Protein AF-R4G2P1-F1 (afdb_monomer_lite)

pLDDT: mean 85.69, std 15.24, range [30.73, 98.25]

Organism: Rhodnius prolixus (NCBI:txid13249)

Structure (mmCIF, N/CA/C/O backbone):
data_AF-R4G2P1-F1
#
_entry.id   AF-R4G2P1-F1
#
loop_
_atom_site.group_PDB
_atom_site.id
_atom_site.type_symbol
_atom_site.label_atom_id
_atom_site.label_alt_id
_atom_site.label_comp_id
_atom_site.label_asym_id
_atom_site.label_entity_id
_atom_site.label_seq_id
_atom_site.pdbx_PDB_ins_code
_atom_site.Cartn_x
_atom_site.Cartn_y
_atom_site.Cartn_z
_atom_site.occupancy
_atom_site.B_iso_or_equiv
_atom_site.auth_seq_id
_atom_site.auth_comp_id
_atom_site.auth_asym_id
_atom_site.auth_atom_id
_atom_site.pdbx_PDB_model_num
ATOM 1 N N . ASN A 1 1 ? 24.913 14.490 8.012 1.00 30.73 1 ASN A N 1
ATOM 2 C CA . ASN A 1 1 ? 24.753 13.100 8.482 1.00 30.73 1 ASN A CA 1
ATOM 3 C C . ASN A 1 1 ? 23.659 12.409 7.689 1.00 30.73 1 ASN A C 1
ATOM 5 O O . ASN A 1 1 ? 22.534 12.885 7.705 1.00 30.73 1 ASN A O 1
ATOM 9 N N . SER A 1 2 ? 24.047 11.316 7.022 1.00 34.72 2 SER A N 1
ATOM 10 C CA . SER A 1 2 ? 23.245 10.308 6.299 1.00 34.72 2 SER A CA 1
ATOM 11 C C . SER A 1 2 ? 22.714 10.631 4.893 1.00 34.72 2 SER A C 1
ATOM 13 O O . SER A 1 2 ? 21.528 10.858 4.700 1.00 34.72 2 SER A O 1
ATOM 15 N N . ILE A 1 3 ? 23.604 10.495 3.898 1.00 43.88 3 ILE A N 1
ATOM 16 C CA . ILE A 1 3 ? 23.303 10.205 2.475 1.00 43.88 3 ILE A CA 1
ATOM 17 C C . ILE A 1 3 ? 23.434 8.682 2.225 1.00 43.88 3 ILE A C 1
ATOM 19 O O . ILE A 1 3 ? 24.122 8.219 1.332 1.00 43.88 3 ILE A O 1
ATOM 23 N N . PHE A 1 4 ? 22.789 7.856 3.049 1.00 41.88 4 PHE A N 1
ATOM 24 C CA . PHE A 1 4 ? 22.690 6.411 2.788 1.00 41.88 4 PHE A CA 1
ATOM 25 C C . PHE A 1 4 ? 21.279 5.914 3.107 1.00 41.88 4 PHE A C 1
ATOM 27 O O . PHE A 1 4 ? 21.061 5.072 3.969 1.00 41.88 4 PHE A O 1
ATOM 34 N N . LEU A 1 5 ? 20.297 6.472 2.403 1.00 52.62 5 LEU A N 1
ATOM 35 C CA . LEU A 1 5 ? 19.041 5.783 2.123 1.00 52.62 5 LEU A CA 1
ATOM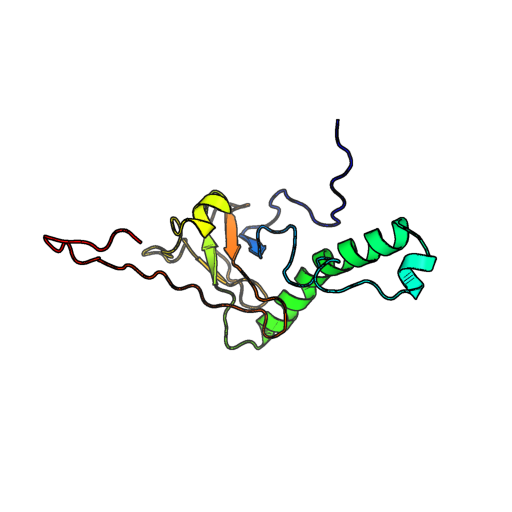 36 C C . LEU A 1 5 ? 19.160 5.283 0.686 1.00 52.62 5 LEU A C 1
ATOM 38 O O . LEU A 1 5 ? 18.863 6.000 -0.264 1.00 52.62 5 LEU A O 1
ATOM 42 N N . LEU A 1 6 ? 19.697 4.072 0.538 1.00 65.62 6 LEU A N 1
ATOM 43 C CA . LEU A 1 6 ? 19.750 3.372 -0.737 1.00 65.62 6 LEU A CA 1
ATOM 44 C C . LEU A 1 6 ? 18.297 3.042 -1.116 1.00 65.62 6 LEU A C 1
ATOM 46 O O . LEU A 1 6 ? 17.715 2.087 -0.617 1.00 65.62 6 LEU A O 1
ATOM 50 N N . GLY A 1 7 ? 17.668 3.879 -1.930 1.00 70.25 7 GLY A N 1
ATOM 51 C CA . GLY A 1 7 ? 16.304 3.687 -2.411 1.00 70.25 7 GLY A CA 1
ATOM 52 C C . GLY A 1 7 ? 16.087 4.557 -3.637 1.00 70.25 7 GLY A C 1
ATOM 53 O O . GLY A 1 7 ? 16.352 5.750 -3.592 1.00 70.25 7 GLY A O 1
ATOM 54 N N . TYR A 1 8 ? 15.646 3.968 -4.750 1.00 81.88 8 TYR A N 1
ATOM 55 C CA . TYR A 1 8 ? 15.445 4.703 -6.012 1.00 81.88 8 TYR A CA 1
ATOM 56 C C . TYR A 1 8 ? 14.075 5.403 -6.080 1.00 81.88 8 TYR A C 1
ATOM 58 O O . TYR A 1 8 ? 13.743 6.036 -7.078 1.00 81.88 8 TYR A O 1
ATOM 66 N N . GLY A 1 9 ? 13.245 5.244 -5.045 1.00 85.62 9 GLY A N 1
ATOM 67 C CA . GLY A 1 9 ? 11.944 5.900 -4.928 1.00 85.62 9 GLY A CA 1
ATOM 68 C C . GLY A 1 9 ? 12.026 7.246 -4.205 1.00 85.62 9 GLY A C 1
ATOM 69 O O . GLY A 1 9 ? 12.985 7.526 -3.492 1.00 85.62 9 GLY A O 1
ATOM 70 N N . MET A 1 10 ? 10.976 8.050 -4.357 1.00 91.94 10 MET A N 1
ATOM 71 C CA . MET A 1 10 ? 10.785 9.308 -3.633 1.00 91.94 10 MET A CA 1
ATOM 72 C C . MET A 1 10 ? 9.839 9.088 -2.445 1.00 91.94 10 MET A C 1
ATOM 74 O O . MET A 1 10 ? 8.877 8.327 -2.552 1.00 91.94 10 MET A O 1
ATOM 78 N N . VAL A 1 11 ? 10.116 9.727 -1.305 1.00 91.94 11 VAL A N 1
ATOM 79 C CA . VAL A 1 11 ? 9.277 9.611 -0.094 1.00 91.94 11 VAL A CA 1
ATOM 80 C C . VAL A 1 11 ? 8.185 10.679 -0.093 1.00 91.94 11 VAL A C 1
ATOM 82 O O . VAL A 1 11 ? 7.064 10.452 0.381 1.00 91.94 11 VAL A O 1
ATOM 85 N N . GLU A 1 12 ? 8.524 11.850 -0.615 1.00 94.75 12 GLU A N 1
ATOM 86 C CA . GLU A 1 12 ? 7.657 13.001 -0.759 1.00 94.75 12 GLU A CA 1
ATOM 87 C C . GLU A 1 12 ? 6.495 12.662 -1.698 1.00 94.75 12 GLU A C 1
ATOM 89 O O . GLU A 1 12 ? 6.719 12.130 -2.787 1.00 94.75 12 GLU A O 1
ATOM 94 N N . PRO A 1 13 ? 5.249 12.954 -1.296 1.00 95.94 13 PRO A N 1
ATOM 95 C CA . PRO A 1 13 ? 4.113 12.752 -2.175 1.00 95.94 13 PRO A CA 1
ATOM 96 C C . PRO A 1 13 ? 4.189 13.692 -3.386 1.00 95.94 13 PRO A C 1
ATOM 98 O O . PRO A 1 13 ? 4.525 14.869 -3.242 1.00 95.94 13 PRO A O 1
ATOM 101 N N . CYS A 1 14 ? 3.836 13.187 -4.566 1.00 95.50 14 CYS A N 1
ATOM 102 C CA . CYS A 1 14 ? 3.838 13.944 -5.821 1.00 95.50 14 CYS A CA 1
ATOM 103 C C . CYS A 1 14 ? 2.546 13.802 -6.640 1.00 95.50 14 CYS A C 1
ATOM 105 O O . CYS A 1 14 ? 2.427 14.411 -7.705 1.00 95.50 14 CYS A O 1
ATOM 107 N N . GLY A 1 15 ? 1.575 13.025 -6.157 1.00 93.38 15 GLY A N 1
ATOM 108 C CA . GLY A 1 15 ? 0.285 12.818 -6.801 1.00 93.38 15 GLY A CA 1
ATOM 109 C C . GLY A 1 15 ? -0.878 13.530 -6.109 1.00 93.38 15 GLY A C 1
ATOM 110 O O . GLY A 1 15 ? -0.750 14.227 -5.103 1.00 93.38 15 GLY A O 1
ATOM 111 N N . HIS A 1 16 ? -2.076 13.324 -6.658 1.00 94.94 16 HIS A N 1
ATOM 112 C CA . HIS A 1 16 ? -3.311 13.581 -5.907 1.00 94.94 16 HIS A CA 1
ATOM 113 C C . HIS A 1 16 ? -3.551 12.481 -4.864 1.00 94.94 16 HIS A C 1
ATOM 115 O O . HIS A 1 16 ? -3.997 12.751 -3.750 1.00 94.94 16 HIS A O 1
ATOM 121 N N . LEU A 1 17 ? -3.240 11.242 -5.252 1.00 96.81 17 LEU A N 1
ATOM 122 C CA . LEU A 1 17 ? -3.282 10.045 -4.428 1.00 96.81 17 LEU A CA 1
ATOM 123 C C . LEU A 1 17 ? -1.884 9.427 -4.441 1.00 96.81 17 LEU A C 1
ATOM 125 O O . LEU A 1 17 ? -1.405 9.025 -5.501 1.00 96.81 17 LEU A O 1
ATOM 129 N N . ASP A 1 18 ? -1.257 9.331 -3.276 1.00 97.69 18 ASP A N 1
ATOM 130 C CA . ASP A 1 18 ? 0.068 8.740 -3.116 1.00 97.69 18 ASP A CA 1
ATOM 131 C C . ASP A 1 18 ? -0.056 7.461 -2.293 1.00 97.69 18 ASP A C 1
ATOM 133 O O . ASP A 1 18 ? -0.444 7.487 -1.121 1.00 97.69 18 ASP A O 1
ATOM 137 N N . PHE A 1 19 ? 0.241 6.323 -2.919 1.00 98.25 19 PHE A N 1
ATOM 138 C CA . PHE A 1 19 ? 0.135 5.010 -2.292 1.00 98.25 19 PHE A CA 1
ATOM 139 C C . PHE A 1 19 ? 1.498 4.530 -1.802 1.00 98.25 19 PHE A C 1
ATOM 141 O O . PHE A 1 19 ? 2.484 4.566 -2.532 1.00 98.25 19 PHE A O 1
ATOM 148 N N . TYR A 1 20 ? 1.523 3.991 -0.585 1.00 98.19 20 TYR A N 1
ATOM 149 C CA . TYR A 1 20 ? 2.717 3.462 0.069 1.00 98.19 20 TYR A CA 1
ATOM 150 C C . TYR A 1 20 ? 2.500 1.990 0.466 1.00 98.19 20 TYR A C 1
ATOM 152 O O . TYR A 1 20 ? 2.284 1.696 1.651 1.00 98.19 20 TYR A O 1
ATOM 160 N N . PRO A 1 21 ? 2.528 1.041 -0.496 1.00 97.94 21 PRO A N 1
ATOM 161 C CA . PRO A 1 21 ? 2.460 -0.389 -0.204 1.00 97.94 21 PRO A CA 1
ATOM 162 C C . PRO A 1 21 ? 3.580 -0.795 0.747 1.00 97.94 21 PRO A C 1
ATOM 164 O O . PRO A 1 21 ? 4.742 -0.483 0.488 1.00 97.94 21 PRO A O 1
ATOM 167 N N . ASN A 1 22 ? 3.252 -1.463 1.852 1.00 97.25 22 ASN A N 1
ATOM 168 C CA . ASN A 1 22 ? 4.226 -1.892 2.865 1.00 97.25 22 ASN A CA 1
ATOM 169 C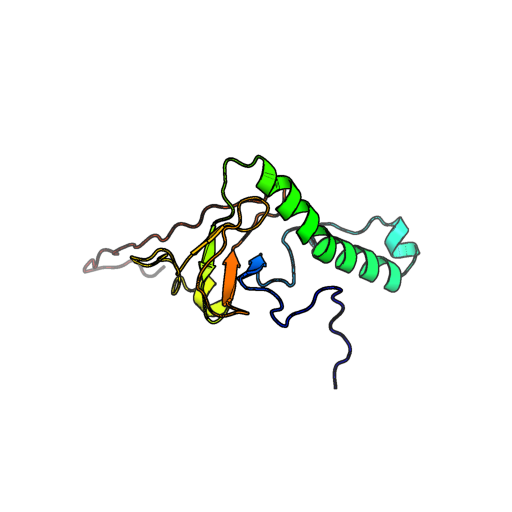 C . ASN A 1 22 ? 5.145 -0.732 3.308 1.00 97.25 22 ASN A C 1
ATOM 171 O O . ASN A 1 22 ? 6.368 -0.849 3.318 1.00 97.25 22 ASN A O 1
ATOM 175 N N . ASN A 1 23 ? 4.555 0.435 3.600 1.00 96.25 23 ASN A N 1
ATOM 176 C CA . ASN A 1 23 ? 5.256 1.673 3.978 1.00 96.25 23 ASN A CA 1
ATOM 177 C C . ASN A 1 23 ? 6.111 2.321 2.865 1.00 96.25 23 ASN A C 1
ATOM 179 O O . ASN A 1 23 ? 6.815 3.292 3.130 1.00 96.25 23 ASN A O 1
ATOM 183 N N . GLY A 1 24 ? 6.074 1.805 1.6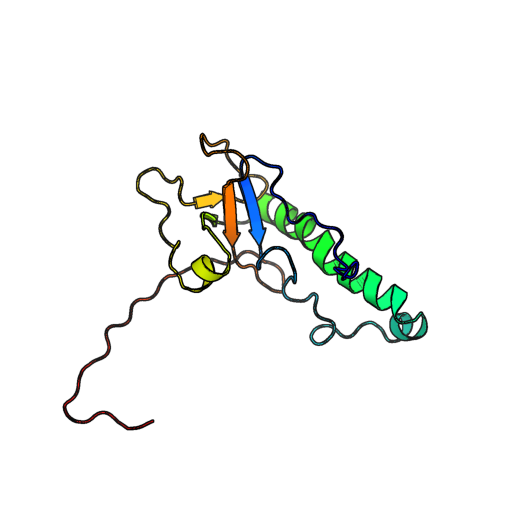31 1.00 94.38 24 GLY A N 1
ATOM 184 C CA . GLY A 1 24 ? 6.809 2.357 0.487 1.00 94.38 24 GLY A CA 1
ATOM 185 C C . GLY A 1 24 ? 8.332 2.198 0.565 1.00 94.38 24 GLY A C 1
ATOM 186 O O . GLY A 1 24 ? 9.046 2.902 -0.142 1.00 94.38 24 GLY A O 1
ATOM 187 N N . LYS A 1 25 ? 8.834 1.309 1.435 1.00 90.50 25 LYS A N 1
ATOM 188 C CA . LYS A 1 25 ? 10.273 1.083 1.648 1.00 90.50 25 LYS A CA 1
ATOM 189 C C . LYS A 1 25 ? 10.668 -0.343 1.278 1.00 90.50 25 LYS A C 1
ATOM 191 O O . LYS A 1 25 ? 11.018 -0.609 0.134 1.00 90.50 25 LYS A O 1
ATOM 196 N N . GLU A 1 26 ? 10.551 -1.259 2.230 1.00 90.19 26 GLU A N 1
ATOM 197 C CA . GLU A 1 26 ? 10.933 -2.660 2.077 1.00 90.19 26 GLU A CA 1
ATOM 198 C C . GLU A 1 26 ? 9.710 -3.488 1.695 1.00 90.19 26 GLU A C 1
ATOM 200 O O . GLU A 1 26 ? 8.712 -3.543 2.414 1.00 90.19 26 GLU A O 1
ATOM 205 N N . GLN A 1 27 ? 9.768 -4.098 0.517 1.00 93.25 27 GLN A N 1
ATOM 206 C CA . GLN A 1 27 ? 8.682 -4.893 -0.029 1.00 93.25 27 GLN A CA 1
ATOM 207 C C . GLN A 1 27 ? 8.871 -6.370 0.346 1.00 93.25 27 GLN A C 1
ATOM 209 O O . GLN A 1 27 ? 9.985 -6.888 0.221 1.00 93.25 27 GLN A O 1
ATOM 214 N N . PRO A 1 28 ? 7.802 -7.083 0.748 1.00 94.19 28 PRO A N 1
ATOM 215 C CA . PRO A 1 28 ? 7.881 -8.502 1.082 1.00 94.19 28 PRO A CA 1
ATOM 216 C C . PRO A 1 28 ? 8.535 -9.332 -0.035 1.00 94.19 28 PRO A C 1
ATOM 218 O O . PRO A 1 28 ? 8.174 -9.209 -1.209 1.00 94.19 28 PRO A O 1
ATOM 221 N N . GLY A 1 29 ? 9.507 -10.175 0.323 1.00 88.81 29 GLY A N 1
ATOM 222 C CA . GLY A 1 29 ? 10.288 -10.987 -0.622 1.00 88.81 29 GLY A CA 1
ATOM 223 C C . GLY A 1 29 ? 11.454 -10.285 -1.304 1.00 88.81 29 GLY A C 1
ATOM 224 O O . GLY A 1 29 ? 12.049 -10.876 -2.201 1.00 88.81 29 GLY A O 1
ATOM 225 N N . CYS A 1 30 ? 11.758 -9.040 -0.935 1.00 85.06 30 CYS A N 1
ATOM 226 C CA . CYS A 1 30 ? 12.971 -8.374 -1.394 1.00 85.06 30 CYS A CA 1
ATOM 227 C C . CYS A 1 30 ? 14.131 -8.470 -0.399 1.00 85.06 30 CYS A C 1
ATOM 229 O O . CYS A 1 30 ? 15.242 -8.181 -0.809 1.00 85.06 30 CYS A O 1
ATOM 231 N N . ASP A 1 31 ? 13.928 -8.899 0.851 1.00 76.75 31 ASP A N 1
ATOM 232 C CA . ASP A 1 31 ? 15.035 -9.087 1.798 1.00 76.75 31 ASP A CA 1
ATOM 233 C C . ASP A 1 31 ? 15.958 -10.251 1.376 1.00 76.75 31 ASP A C 1
ATOM 235 O O . ASP A 1 31 ? 15.505 -11.338 1.008 1.00 76.75 31 ASP A O 1
ATOM 239 N N . ILE A 1 32 ? 17.267 -10.015 1.471 1.00 64.75 32 ILE A N 1
ATOM 240 C CA . ILE A 1 32 ? 18.338 -10.983 1.208 1.00 64.75 32 ILE A CA 1
ATOM 241 C C . ILE A 1 32 ? 18.315 -12.172 2.174 1.00 64.75 32 ILE A C 1
ATOM 243 O O . ILE A 1 32 ? 18.811 -13.242 1.824 1.00 64.75 32 ILE A O 1
ATOM 247 N N . SER A 1 33 ? 17.738 -12.008 3.371 1.00 62.31 33 SER A N 1
ATOM 248 C CA . SER A 1 33 ? 17.555 -13.115 4.317 1.00 62.31 33 SER A CA 1
ATOM 249 C C . SER A 1 33 ? 16.523 -14.134 3.815 1.00 62.31 33 SER A C 1
ATOM 251 O O . SER A 1 33 ? 16.662 -15.335 4.042 1.00 62.31 33 SER A O 1
ATOM 253 N N . GLU A 1 34 ? 15.515 -13.660 3.080 1.00 57.62 34 GLU A N 1
ATOM 254 C CA . GLU A 1 34 ? 14.416 -14.476 2.573 1.00 57.62 34 GLU A CA 1
ATOM 255 C C . GLU A 1 34 ? 14.662 -15.018 1.161 1.00 57.62 34 GLU A C 1
ATOM 257 O O . GLU A 1 34 ? 14.083 -16.045 0.798 1.00 57.62 34 GLU A O 1
ATOM 262 N N . ASN A 1 35 ? 15.497 -14.335 0.374 1.00 57.34 35 ASN A N 1
ATOM 263 C CA . ASN A 1 35 ? 15.931 -14.731 -0.962 1.00 57.34 35 ASN A CA 1
ATOM 264 C C . ASN A 1 35 ? 17.455 -14.523 -1.068 1.00 57.34 35 ASN A C 1
ATOM 266 O O . ASN A 1 35 ? 17.896 -13.439 -1.466 1.00 57.34 35 ASN A O 1
ATOM 270 N N . PRO A 1 36 ? 18.272 -15.536 -0.718 1.00 58.53 36 PRO A N 1
ATOM 271 C CA . PRO A 1 36 ? 19.716 -15.410 -0.800 1.00 58.53 36 PRO A CA 1
ATOM 272 C C . PRO A 1 36 ? 20.118 -15.083 -2.235 1.00 58.53 36 PRO A C 1
ATOM 274 O O . PRO A 1 36 ? 19.687 -15.743 -3.185 1.00 58.53 36 PRO A O 1
ATOM 277 N N . LEU A 1 37 ? 20.937 -14.043 -2.387 1.00 62.41 37 LEU A N 1
ATOM 278 C CA . LEU A 1 37 ? 21.467 -13.667 -3.689 1.00 62.41 37 LEU A CA 1
ATOM 279 C C . LEU A 1 37 ? 22.224 -14.859 -4.293 1.00 62.41 37 LEU A C 1
ATOM 281 O O . LEU A 1 37 ? 22.919 -15.574 -3.561 1.00 62.41 37 LEU A O 1
ATOM 285 N N . PRO A 1 38 ? 22.127 -15.081 -5.615 1.00 59.00 38 PRO A N 1
ATOM 286 C CA . PRO A 1 38 ? 22.932 -16.091 -6.284 1.00 59.00 38 PRO A CA 1
ATOM 287 C C . PRO A 1 38 ? 24.407 -15.924 -5.906 1.00 59.00 38 PRO A C 1
ATOM 289 O O . PRO A 1 38 ? 24.921 -14.805 -5.882 1.00 59.00 38 PRO A O 1
ATOM 292 N N . LEU A 1 39 ? 25.110 -17.029 -5.640 1.00 55.62 39 LEU A N 1
ATOM 293 C CA . LEU A 1 39 ? 26.524 -17.008 -5.237 1.00 55.62 39 LEU A CA 1
ATOM 294 C C . LEU A 1 39 ? 27.419 -16.268 -6.257 1.00 55.62 39 LEU A C 1
ATOM 296 O O . LEU A 1 39 ? 28.478 -15.755 -5.906 1.00 55.62 39 LEU A O 1
ATOM 300 N N . THR A 1 40 ? 26.978 -16.198 -7.518 1.00 55.09 40 THR A N 1
ATOM 301 C CA . THR A 1 40 ? 27.595 -15.412 -8.596 1.00 55.09 40 THR A CA 1
ATOM 302 C C . THR A 1 40 ? 27.568 -13.911 -8.316 1.00 55.09 40 THR A C 1
ATOM 304 O O . THR A 1 40 ? 28.575 -13.252 -8.523 1.00 55.09 40 THR A O 1
ATOM 307 N N . LEU A 1 41 ? 26.476 -13.387 -7.758 1.00 55.44 41 LEU A N 1
ATOM 308 C CA . LEU A 1 41 ? 26.341 -11.973 -7.411 1.00 55.44 41 LEU A CA 1
ATOM 309 C C . LEU A 1 41 ? 27.176 -11.591 -6.183 1.00 55.44 41 LEU A C 1
ATOM 311 O O . LEU A 1 41 ? 27.737 -10.505 -6.112 1.00 55.44 41 LEU A O 1
ATOM 315 N N . VAL A 1 42 ? 27.305 -12.508 -5.219 1.00 56.72 42 VAL A N 1
ATOM 316 C CA . VAL A 1 42 ? 28.172 -12.307 -4.044 1.00 56.72 42 VAL A CA 1
ATOM 317 C C . VAL A 1 42 ? 29.648 -12.255 -4.457 1.00 56.72 42 VAL A C 1
ATOM 319 O O . VAL A 1 42 ? 30.426 -11.509 -3.865 1.00 56.72 42 VAL A O 1
ATOM 322 N N . ARG A 1 43 ? 30.034 -13.000 -5.504 1.00 57.66 43 ARG A N 1
ATOM 323 C CA . ARG A 1 43 ? 31.374 -12.919 -6.113 1.00 57.66 43 ARG A CA 1
ATOM 324 C C . ARG A 1 43 ? 31.632 -11.587 -6.822 1.00 57.66 43 ARG A C 1
ATOM 326 O O . ARG A 1 43 ? 32.785 -11.177 -6.885 1.00 57.66 43 ARG A O 1
ATOM 333 N N . GLU A 1 44 ? 30.588 -10.925 -7.318 1.00 59.47 44 GLU A N 1
ATOM 334 C CA . GLU A 1 44 ? 30.659 -9.609 -7.975 1.00 59.47 44 GLU A CA 1
ATOM 335 C C . GLU A 1 44 ? 30.702 -8.433 -6.974 1.00 59.47 44 GLU A C 1
ATOM 337 O O . GLU A 1 44 ? 31.019 -7.309 -7.357 1.00 59.47 44 GLU A O 1
ATOM 342 N N . GLY A 1 45 ? 30.493 -8.693 -5.676 1.00 61.75 45 GLY A N 1
ATOM 343 C CA . GLY A 1 45 ? 30.730 -7.746 -4.582 1.00 61.75 45 GLY A CA 1
ATOM 344 C C . GLY A 1 45 ? 29.468 -7.141 -3.949 1.00 61.75 45 GLY A C 1
ATOM 345 O O . GLY A 1 45 ? 28.337 -7.364 -4.376 1.00 61.75 45 GLY A O 1
ATOM 346 N N . ILE A 1 46 ? 29.667 -6.358 -2.880 1.00 64.19 46 ILE A N 1
ATOM 347 C CA . ILE A 1 46 ? 28.590 -5.753 -2.064 1.00 64.19 46 ILE A CA 1
ATOM 348 C C . ILE A 1 46 ? 27.774 -4.710 -2.852 1.00 64.19 46 ILE A C 1
ATOM 350 O O . ILE A 1 46 ? 26.588 -4.510 -2.582 1.00 64.19 46 ILE A O 1
ATOM 354 N N . GLU A 1 47 ? 28.386 -4.053 -3.837 1.00 63.50 47 GLU A N 1
ATOM 355 C CA . GLU A 1 47 ? 27.723 -3.045 -4.669 1.00 63.50 47 GLU A CA 1
ATOM 356 C C . GLU A 1 47 ? 26.629 -3.662 -5.553 1.00 63.50 47 GLU A C 1
ATOM 358 O O . GLU A 1 47 ? 25.494 -3.186 -5.548 1.00 63.50 47 GLU A O 1
ATOM 363 N N . GLU A 1 48 ? 26.921 -4.771 -6.234 1.00 63.69 48 GLU A N 1
ATOM 364 C CA . GLU A 1 48 ? 25.960 -5.439 -7.120 1.00 63.69 48 GLU A CA 1
ATOM 365 C C . GLU A 1 48 ? 24.834 -6.127 -6.330 1.00 63.69 48 GLU A C 1
ATOM 367 O O . GLU A 1 48 ? 23.655 -6.026 -6.677 1.00 63.69 48 GLU A O 1
ATOM 372 N N . ALA A 1 49 ? 25.170 -6.710 -5.173 1.00 61.09 49 ALA A N 1
ATOM 373 C CA . ALA A 1 49 ? 24.192 -7.185 -4.195 1.00 61.09 49 ALA A CA 1
ATOM 374 C C . ALA A 1 49 ? 23.220 -6.074 -3.754 1.00 61.09 49 ALA A C 1
ATOM 376 O O . ALA A 1 49 ? 22.004 -6.285 -3.691 1.00 61.09 49 ALA A O 1
ATOM 377 N N . SER A 1 50 ? 23.745 -4.870 -3.504 1.00 61.75 50 SER A N 1
ATOM 378 C CA . SER A 1 50 ? 22.936 -3.701 -3.155 1.00 61.75 50 SER A CA 1
ATOM 379 C C . SER A 1 50 ? 22.043 -3.277 -4.325 1.00 61.75 50 SER A C 1
ATOM 381 O O . SER A 1 50 ? 20.856 -3.032 -4.125 1.00 61.75 50 SER A O 1
ATOM 383 N N . ARG A 1 51 ? 22.555 -3.249 -5.563 1.00 64.56 51 ARG A N 1
ATOM 384 C CA . ARG A 1 51 ? 21.763 -2.898 -6.756 1.00 64.56 51 ARG A CA 1
ATOM 385 C C . ARG A 1 51 ? 20.587 -3.840 -6.982 1.00 64.56 51 ARG A C 1
ATOM 387 O O . ARG A 1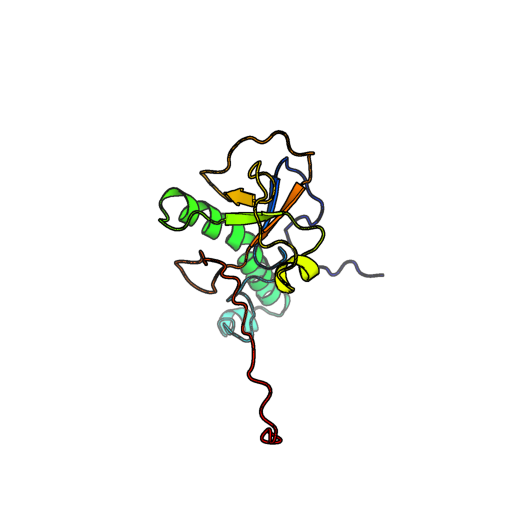 51 ? 19.497 -3.358 -7.281 1.00 64.56 51 ARG A O 1
ATOM 394 N N . VAL A 1 52 ? 20.757 -5.146 -6.782 1.00 68.94 52 VAL A N 1
ATOM 395 C CA . VAL A 1 52 ? 19.662 -6.119 -6.944 1.00 68.94 52 VAL A CA 1
ATOM 396 C C . VAL A 1 52 ? 18.581 -5.964 -5.878 1.00 68.94 52 VAL A C 1
ATOM 398 O O . VAL A 1 52 ? 17.393 -5.994 -6.209 1.00 68.94 52 VAL A O 1
ATOM 401 N N . LEU A 1 53 ? 18.957 -5.726 -4.619 1.00 63.12 53 LEU A N 1
ATOM 402 C CA . LEU A 1 53 ? 17.999 -5.444 -3.545 1.00 63.12 53 LEU A CA 1
ATOM 403 C C . LEU A 1 53 ? 17.181 -4.173 -3.836 1.00 63.12 53 LEU A C 1
ATOM 405 O O . LEU A 1 53 ? 15.951 -4.158 -3.719 1.00 63.12 53 LEU A O 1
ATOM 409 N N . LEU A 1 54 ? 17.862 -3.107 -4.261 1.00 69.12 54 LEU A N 1
ATOM 410 C CA . LEU A 1 54 ? 17.229 -1.842 -4.637 1.00 69.12 54 LEU A CA 1
ATOM 411 C C . LEU A 1 54 ? 16.314 -2.002 -5.838 1.00 69.12 54 LEU A C 1
ATOM 413 O O . LEU A 1 54 ? 15.178 -1.526 -5.810 1.00 69.12 54 LEU A O 1
ATOM 417 N N . ALA A 1 55 ? 16.781 -2.724 -6.854 1.00 80.19 55 ALA A N 1
ATOM 418 C CA . ALA A 1 55 ? 15.986 -3.060 -8.014 1.00 80.19 55 ALA A CA 1
ATOM 419 C C . ALA A 1 55 ? 14.737 -3.844 -7.599 1.00 80.19 55 ALA A C 1
ATOM 421 O O . ALA A 1 55 ? 13.658 -3.484 -8.047 1.00 80.19 55 ALA A O 1
ATOM 422 N N . CYS A 1 56 ? 14.825 -4.832 -6.697 1.00 86.75 56 CYS A N 1
ATOM 423 C CA . CYS A 1 56 ? 13.660 -5.605 -6.247 1.00 86.75 56 CYS A CA 1
ATOM 424 C C . CYS A 1 56 ? 12.562 -4.722 -5.639 1.00 86.75 56 CYS A C 1
ATOM 426 O O . CYS A 1 56 ? 11.395 -4.823 -6.035 1.00 86.75 56 CYS A O 1
ATOM 428 N N . ASN A 1 57 ? 12.930 -3.842 -4.701 1.00 89.62 57 ASN A N 1
ATOM 429 C CA . ASN A 1 57 ? 11.981 -2.919 -4.079 1.00 89.62 57 ASN A CA 1
ATOM 430 C C . ASN A 1 57 ? 11.408 -1.939 -5.110 1.00 89.62 57 ASN A C 1
ATOM 432 O O . ASN A 1 57 ? 10.197 -1.729 -5.158 1.00 89.62 57 ASN A O 1
ATOM 436 N N . HIS A 1 58 ? 12.261 -1.389 -5.975 1.00 89.94 58 HIS A N 1
ATOM 437 C CA . HIS A 1 58 ? 11.869 -0.393 -6.966 1.00 89.94 58 HIS A CA 1
ATOM 438 C C . HIS A 1 58 ? 10.936 -0.966 -8.044 1.00 89.94 58 HIS A C 1
ATOM 440 O O . HIS A 1 58 ? 9.867 -0.414 -8.305 1.00 89.94 58 HIS A O 1
ATOM 446 N N . VAL A 1 59 ? 11.263 -2.131 -8.616 1.00 91.12 59 VAL A N 1
ATOM 447 C CA . VAL A 1 59 ? 10.430 -2.779 -9.645 1.00 91.12 59 VAL A CA 1
ATOM 448 C C . VAL A 1 59 ? 9.115 -3.326 -9.088 1.00 91.12 59 VAL A C 1
ATOM 450 O O . VAL A 1 59 ? 8.219 -3.668 -9.864 1.00 91.12 59 VAL A O 1
ATOM 453 N N . ARG A 1 60 ? 8.947 -3.400 -7.757 1.00 95.19 60 ARG A N 1
ATOM 454 C CA . ARG A 1 60 ? 7.679 -3.821 -7.146 1.00 95.19 60 ARG A CA 1
ATOM 455 C C . ARG A 1 60 ? 6.525 -2.919 -7.575 1.00 95.19 60 ARG A C 1
ATOM 457 O O . ARG A 1 60 ? 5.442 -3.442 -7.808 1.00 95.19 60 ARG A O 1
ATOM 464 N N . ALA A 1 61 ? 6.754 -1.617 -7.758 1.00 95.88 61 ALA A N 1
ATOM 465 C CA . ALA A 1 61 ? 5.724 -0.690 -8.231 1.00 95.88 61 ALA A CA 1
ATOM 466 C C . ALA A 1 61 ? 5.106 -1.146 -9.567 1.00 95.88 61 ALA A C 1
ATOM 468 O O . ALA A 1 61 ? 3.884 -1.200 -9.697 1.00 95.88 61 ALA A O 1
ATOM 469 N N . ILE A 1 62 ? 5.946 -1.574 -10.517 1.00 95.69 62 ILE A N 1
ATOM 470 C CA . ILE A 1 62 ? 5.509 -2.090 -11.822 1.00 95.69 62 ILE A CA 1
ATOM 471 C C . ILE A 1 62 ? 4.728 -3.394 -11.638 1.00 95.69 62 ILE A C 1
ATOM 473 O O . ILE A 1 62 ? 3.652 -3.549 -12.204 1.00 95.69 62 ILE A O 1
ATOM 477 N N . LYS A 1 63 ? 5.226 -4.320 -10.807 1.00 96.44 63 LYS A N 1
ATOM 478 C CA . LYS A 1 63 ? 4.554 -5.606 -10.545 1.00 96.44 63 LYS A CA 1
ATOM 479 C C . LYS A 1 63 ? 3.151 -5.420 -9.956 1.00 96.44 63 LYS A C 1
ATOM 481 O O . LYS A 1 63 ? 2.210 -6.060 -10.418 1.00 96.44 63 LYS A O 1
ATOM 486 N N . LEU A 1 64 ? 3.007 -4.531 -8.970 1.00 98.06 64 LEU A N 1
ATOM 487 C CA . LEU A 1 64 ? 1.714 -4.221 -8.350 1.00 98.06 64 LEU A CA 1
ATOM 488 C C . LEU A 1 64 ? 0.770 -3.524 -9.339 1.00 98.06 64 LEU A C 1
ATOM 490 O O . LEU A 1 64 ? -0.407 -3.873 -9.405 1.00 98.06 64 LEU A O 1
ATOM 494 N N . PHE A 1 65 ? 1.280 -2.583 -10.145 1.00 97.94 65 PHE A N 1
ATOM 495 C CA . PHE A 1 65 ? 0.482 -1.924 -11.179 1.00 97.94 65 PHE A CA 1
ATOM 496 C C . PHE A 1 65 ? -0.017 -2.926 -12.226 1.00 97.94 65 PHE A C 1
ATOM 498 O O . PHE A 1 65 ? -1.211 -2.961 -12.512 1.00 97.94 65 PHE A O 1
ATOM 505 N N . THR A 1 66 ? 0.859 -3.785 -12.749 1.00 97.75 66 THR A N 1
ATOM 506 C CA . THR A 1 66 ? 0.494 -4.818 -13.728 1.00 97.75 66 THR A CA 1
ATOM 507 C C . THR A 1 66 ? -0.573 -5.761 -13.177 1.00 97.75 66 THR A C 1
ATOM 509 O O . THR A 1 66 ? -1.557 -6.033 -13.862 1.00 97.75 66 THR A O 1
ATOM 512 N N . GLU A 1 67 ? -0.434 -6.223 -11.929 1.00 97.56 67 GLU A N 1
ATOM 513 C CA . GLU A 1 67 ? -1.449 -7.084 -11.312 1.00 97.56 67 GLU A CA 1
ATOM 514 C C . GLU A 1 67 ? -2.794 -6.355 -11.152 1.00 97.56 67 GLU A C 1
ATOM 516 O O . GLU A 1 67 ? -3.845 -6.954 -11.371 1.00 97.56 67 GLU A O 1
ATOM 521 N N . SER A 1 68 ? -2.789 -5.053 -10.841 1.00 97.50 68 SER A N 1
ATOM 522 C CA . SER A 1 68 ? -4.018 -4.266 -10.650 1.00 97.50 68 SER A CA 1
ATOM 523 C C . SER A 1 68 ? -4.928 -4.184 -11.886 1.00 97.50 68 SER A C 1
ATOM 525 O O . SER A 1 68 ? -6.111 -3.893 -11.732 1.00 97.50 68 SER A O 1
ATOM 527 N N . ILE A 1 69 ? -4.418 -4.454 -13.096 1.00 97.31 69 ILE A N 1
ATOM 528 C CA . ILE A 1 69 ? -5.184 -4.333 -14.348 1.00 97.31 69 ILE A CA 1
ATOM 529 C C . ILE A 1 69 ? -6.365 -5.314 -14.367 1.00 97.31 69 ILE A C 1
ATOM 531 O O . ILE A 1 69 ? -7.496 -4.903 -14.618 1.00 97.31 69 ILE A O 1
ATOM 535 N N . ASN A 1 70 ? -6.108 -6.591 -14.061 1.00 93.44 70 ASN A N 1
ATOM 536 C CA . ASN A 1 70 ? -7.085 -7.685 -14.180 1.00 93.44 70 ASN A CA 1
ATOM 537 C C . ASN A 1 70 ? -7.290 -8.464 -12.868 1.00 93.44 70 ASN A C 1
ATOM 539 O O . ASN A 1 70 ? -7.824 -9.573 -12.878 1.00 93.44 70 ASN A O 1
ATOM 543 N N . SER A 1 71 ? -6.843 -7.925 -11.730 1.00 92.06 71 SER A N 1
ATOM 544 C CA . SER A 1 71 ? -6.998 -8.604 -10.443 1.00 92.06 71 SER A CA 1
ATOM 545 C C . SER A 1 71 ? -8.435 -8.501 -9.916 1.00 92.06 71 SER A C 1
ATOM 547 O O . SER A 1 71 ? -9.010 -7.413 -9.904 1.00 92.06 71 SER A O 1
ATOM 549 N N . PRO A 1 72 ? -9.011 -9.593 -9.372 1.00 92.75 72 PRO A N 1
ATOM 550 C CA . PRO A 1 72 ? -10.276 -9.537 -8.634 1.00 92.75 72 PRO A CA 1
ATOM 551 C C . PRO A 1 72 ? -10.134 -8.831 -7.272 1.00 92.75 72 PRO A C 1
ATOM 553 O O . PRO A 1 72 ? -11.112 -8.642 -6.544 1.00 92.75 72 PRO A O 1
ATOM 556 N N . CYS A 1 73 ? -8.906 -8.499 -6.873 1.00 92.62 73 CYS A N 1
ATOM 557 C CA . CYS A 1 73 ? -8.600 -7.755 -5.668 1.00 92.62 73 CYS A CA 1
ATOM 558 C C . CYS A 1 73 ? -8.264 -6.305 -6.049 1.00 92.62 73 CYS A C 1
ATOM 560 O O . CYS A 1 73 ? -7.305 -6.076 -6.784 1.00 92.62 73 CYS A O 1
ATOM 562 N N . PRO A 1 74 ? -9.018 -5.314 -5.549 1.00 91.81 74 PRO A N 1
ATOM 563 C CA . PRO A 1 74 ? -8.974 -3.962 -6.093 1.00 91.81 74 PRO A CA 1
ATOM 564 C C . PRO A 1 74 ? -7.810 -3.121 -5.552 1.00 91.81 74 PRO A C 1
ATOM 566 O O . PRO A 1 74 ? -7.782 -1.928 -5.797 1.00 91.81 74 PRO A O 1
ATOM 569 N N . TYR A 1 75 ? -6.884 -3.688 -4.770 1.00 96.69 75 TYR A N 1
ATOM 570 C CA . TYR A 1 75 ? -5.836 -2.926 -4.078 1.00 96.69 75 TYR A CA 1
ATOM 571 C C . TYR A 1 75 ? -6.384 -1.709 -3.305 1.00 96.69 75 TYR A C 1
ATOM 573 O O . TYR A 1 75 ? -5.986 -0.562 -3.523 1.00 96.69 75 TYR A O 1
ATOM 581 N N . LEU A 1 76 ? -7.321 -1.971 -2.389 1.00 96.56 76 LEU A N 1
ATOM 582 C CA . LEU A 1 76 ? -7.943 -0.946 -1.553 1.00 96.56 76 LEU A CA 1
ATOM 583 C C . LEU A 1 76 ? -6.928 -0.379 -0.547 1.00 96.56 76 LEU A C 1
ATOM 585 O O . LEU A 1 76 ? -6.592 -1.026 0.445 1.00 96.56 76 LEU A O 1
ATOM 589 N N . GLY A 1 77 ? -6.445 0.831 -0.809 1.00 97.25 77 GLY A N 1
ATOM 590 C CA . GLY A 1 77 ? -5.600 1.590 0.104 1.00 97.25 77 GLY A CA 1
ATOM 591 C C . GLY A 1 77 ? -6.426 2.407 1.090 1.00 97.25 77 GLY A C 1
ATOM 592 O O . GLY A 1 77 ? -7.483 2.932 0.744 1.00 97.25 77 GLY A O 1
ATOM 593 N N . HIS A 1 78 ? -5.910 2.558 2.307 1.00 97.31 78 HIS A N 1
ATOM 594 C CA . HIS A 1 78 ? -6.535 3.316 3.387 1.00 97.31 78 HIS A CA 1
ATOM 595 C C . HIS A 1 78 ? -5.798 4.629 3.628 1.00 97.31 78 HIS A C 1
ATOM 597 O O . HIS A 1 78 ? -4.585 4.645 3.859 1.00 97.31 78 HIS A O 1
ATOM 603 N N . ARG A 1 79 ? -6.535 5.738 3.607 1.00 97.12 79 ARG A N 1
ATOM 604 C CA . ARG A 1 79 ? -5.998 7.066 3.891 1.00 97.12 79 ARG A CA 1
ATOM 605 C C . ARG A 1 79 ? -5.620 7.152 5.360 1.00 97.12 79 ARG A C 1
ATOM 607 O O . ARG A 1 79 ? -6.453 6.906 6.229 1.00 97.12 79 ARG A O 1
ATOM 614 N N . CYS A 1 80 ? -4.379 7.521 5.651 1.00 96.94 80 CYS A N 1
ATOM 615 C CA . CYS A 1 80 ? -3.906 7.576 7.030 1.00 96.94 80 CYS A CA 1
ATOM 616 C C . CYS A 1 80 ? -2.807 8.637 7.207 1.00 96.94 80 CYS A C 1
ATOM 618 O O . CYS A 1 80 ? -2.092 8.924 6.248 1.00 96.94 80 CYS A O 1
ATOM 620 N N . PRO A 1 81 ? -2.620 9.223 8.406 1.00 95.81 81 PRO A N 1
ATOM 621 C CA . PRO A 1 81 ? -1.536 10.183 8.638 1.00 95.81 81 PRO A CA 1
ATOM 622 C C . PRO A 1 81 ? -0.141 9.548 8.572 1.00 95.81 81 PRO A C 1
ATOM 624 O O . PRO A 1 81 ? 0.829 10.196 8.184 1.00 95.81 81 PRO A O 1
ATOM 627 N N . SER A 1 82 ? -0.027 8.275 8.963 1.00 96.75 82 SER A N 1
ATOM 628 C CA . SER A 1 82 ? 1.219 7.514 8.901 1.00 96.75 82 SER A CA 1
ATOM 629 C C . SER A 1 82 ? 0.960 6.014 8.803 1.00 96.75 82 SER A C 1
ATOM 631 O O . SER A 1 82 ? -0.097 5.525 9.210 1.00 96.75 82 SER A O 1
ATOM 633 N N . TYR A 1 83 ? 1.966 5.271 8.341 1.00 96.75 83 TYR A N 1
ATOM 634 C CA . TYR A 1 83 ? 1.917 3.811 8.306 1.00 96.75 83 TYR A CA 1
ATOM 635 C C . TYR A 1 83 ? 1.683 3.198 9.695 1.00 96.75 83 TYR A C 1
ATOM 637 O O . TYR A 1 83 ? 0.950 2.223 9.824 1.00 96.75 83 TYR A O 1
ATOM 645 N N . GLN A 1 84 ? 2.211 3.824 10.754 1.00 97.06 84 GLN A N 1
ATOM 646 C CA . GLN A 1 84 ? 2.004 3.363 12.130 1.00 97.06 84 GLN A CA 1
ATOM 647 C C . GLN A 1 84 ? 0.528 3.399 12.544 1.00 97.06 84 GLN A C 1
ATOM 649 O O . GLN A 1 84 ? 0.034 2.475 13.185 1.00 97.06 84 GLN A O 1
ATOM 654 N N . HIS A 1 85 ? -0.201 4.448 12.158 1.00 97.06 85 HIS A N 1
ATOM 655 C CA . HIS A 1 85 ? -1.640 4.520 12.419 1.00 97.06 85 HIS A CA 1
ATOM 656 C C . HIS A 1 85 ? -2.406 3.457 11.624 1.00 97.06 85 HIS A C 1
ATOM 658 O O . HIS A 1 85 ? -3.378 2.892 12.129 1.00 97.06 85 HIS A O 1
ATOM 664 N N . PHE A 1 86 ? -1.952 3.165 10.405 1.00 96.25 86 PHE A N 1
ATOM 665 C CA . PHE A 1 86 ? -2.546 2.146 9.551 1.00 96.25 86 PHE A CA 1
ATOM 666 C C . PHE A 1 86 ? -2.395 0.743 10.160 1.00 96.25 86 PHE A C 1
ATOM 668 O O . PHE A 1 86 ? -3.407 0.069 10.343 1.00 96.25 86 PHE A O 1
ATOM 675 N N . ILE A 1 87 ? -1.189 0.338 10.577 1.00 94.75 87 ILE A N 1
ATOM 676 C CA . ILE A 1 87 ? -0.977 -0.993 11.181 1.00 94.75 87 ILE A CA 1
ATOM 677 C C . ILE A 1 87 ? -1.624 -1.139 12.568 1.00 94.75 87 ILE A C 1
ATOM 679 O O . ILE A 1 87 ? -1.947 -2.245 12.982 1.00 94.75 87 ILE A O 1
ATOM 683 N N . GLN A 1 88 ? -1.882 -0.030 13.269 1.00 94.06 88 GLN A N 1
ATOM 684 C CA . GLN A 1 88 ? -2.679 -0.010 14.505 1.00 94.06 88 GLN A CA 1
ATOM 685 C C . GLN A 1 88 ? -4.197 -0.100 14.251 1.00 94.06 88 GLN A C 1
ATOM 687 O O . GLN A 1 88 ? -4.981 -0.022 15.194 1.00 94.06 88 GLN A O 1
ATOM 692 N N . GLY A 1 89 ? -4.641 -0.200 12.992 1.00 92.62 89 GLY A N 1
ATOM 693 C CA . GLY A 1 89 ? -6.057 -0.308 12.633 1.00 92.62 89 GLY A CA 1
ATOM 694 C C . GLY A 1 89 ? -6.863 0.986 12.797 1.00 92.62 89 GLY A C 1
ATOM 695 O O . GLY A 1 89 ? -8.092 0.959 12.713 1.00 92.62 89 GLY A O 1
ATOM 696 N N . LYS A 1 90 ? -6.200 2.135 12.998 1.00 94.25 90 LYS A N 1
ATOM 697 C CA . LYS A 1 90 ? -6.861 3.428 13.266 1.00 94.25 90 LYS A CA 1
ATOM 698 C C . LYS A 1 90 ? -7.543 4.041 12.037 1.00 94.25 90 LYS A C 1
ATOM 700 O O . LYS A 1 90 ? -8.388 4.914 12.189 1.00 94.25 90 LYS A O 1
ATOM 705 N N . CYS A 1 91 ? -7.199 3.576 10.835 1.00 94.75 91 CYS A N 1
ATOM 706 C CA . CYS A 1 91 ? -7.660 4.124 9.551 1.00 94.75 91 CYS A CA 1
ATOM 707 C C . CYS A 1 91 ? -8.473 3.118 8.711 1.00 94.75 91 CYS A C 1
ATOM 709 O O . CYS A 1 91 ? -8.526 3.220 7.491 1.00 94.75 91 CYS A O 1
ATOM 711 N N . PHE A 1 92 ? -9.088 2.112 9.343 1.00 91.31 92 PHE A N 1
ATOM 712 C CA . PHE A 1 92 ? -9.750 1.016 8.622 1.00 91.31 92 PHE A CA 1
ATOM 713 C C . PHE A 1 92 ? -11.023 1.435 7.857 1.00 91.31 92 PHE A C 1
ATOM 715 O O . PHE A 1 92 ? -11.391 0.802 6.873 1.00 91.31 92 PHE A O 1
ATOM 722 N N . ASN A 1 93 ? -11.724 2.483 8.295 1.00 91.19 93 ASN A N 1
ATOM 723 C CA . ASN A 1 93 ? -12.999 2.883 7.695 1.00 91.19 93 ASN A CA 1
ATOM 724 C C . ASN A 1 93 ? -12.787 3.852 6.514 1.00 91.19 93 ASN A C 1
ATOM 726 O O . ASN A 1 93 ? -12.085 4.849 6.660 1.00 91.19 93 ASN A O 1
ATOM 730 N N . CYS A 1 94 ? -13.446 3.600 5.378 1.00 93.19 94 CYS A N 1
ATOM 731 C CA . CYS A 1 94 ? -13.423 4.485 4.207 1.00 93.19 94 CYS A CA 1
ATOM 732 C C . CYS A 1 94 ? -14.253 5.774 4.379 1.00 93.19 94 CYS A C 1
ATOM 734 O O . CYS A 1 94 ? -14.195 6.663 3.533 1.00 93.19 94 CYS A O 1
ATOM 736 N N . GLY A 1 95 ? -15.010 5.900 5.470 1.00 88.69 95 GLY A N 1
ATOM 737 C CA . GLY A 1 95 ? -15.902 7.026 5.738 1.00 88.69 95 GLY A CA 1
ATOM 738 C C . GLY A 1 95 ? -17.172 6.994 4.882 1.00 88.69 95 GLY A C 1
ATOM 739 O O . GLY A 1 95 ? -17.240 6.314 3.862 1.00 88.69 95 GLY A O 1
ATOM 740 N N . GLN A 1 96 ? -18.189 7.760 5.288 1.00 83.94 96 GLN A N 1
ATOM 741 C CA . GLN A 1 96 ? -19.484 7.814 4.587 1.00 83.94 96 GLN A CA 1
ATOM 742 C C . GLN A 1 96 ? -19.357 8.320 3.142 1.00 83.94 96 GLN A C 1
ATOM 744 O O . GLN A 1 96 ? -20.063 7.850 2.259 1.00 83.94 96 GLN A O 1
ATOM 749 N N . ASN A 1 97 ? -18.406 9.225 2.896 1.00 86.62 97 ASN A N 1
ATOM 750 C CA . ASN A 1 97 ? -18.154 9.802 1.574 1.00 86.62 97 ASN A CA 1
ATOM 751 C C . ASN A 1 97 ? -17.107 9.008 0.764 1.00 86.62 97 ASN A C 1
ATOM 753 O O . ASN A 1 97 ? -16.663 9.482 -0.277 1.00 86.62 97 ASN A O 1
ATOM 757 N N . GLY A 1 98 ? -16.636 7.858 1.266 1.00 88.38 98 GLY A N 1
ATOM 758 C CA . GLY A 1 98 ? -15.640 7.003 0.602 1.00 88.38 98 GLY A CA 1
ATOM 759 C C . GLY A 1 98 ? -14.206 7.552 0.555 1.00 88.38 98 GLY A C 1
ATOM 760 O O . GLY A 1 98 ? -13.295 6.843 0.144 1.00 88.38 98 GLY A O 1
ATOM 761 N N . THR A 1 99 ? -13.967 8.783 1.013 1.00 91.62 99 THR A N 1
ATOM 762 C CA . THR A 1 99 ? -12.675 9.490 0.917 1.00 91.62 99 THR A CA 1
ATOM 763 C C . THR A 1 99 ? -11.568 8.948 1.828 1.00 91.62 99 THR A C 1
ATOM 765 O O . THR A 1 99 ? -10.411 9.362 1.723 1.00 91.62 99 THR A O 1
ATOM 768 N N . GLY A 1 100 ? -11.905 8.039 2.741 1.00 95.62 100 GLY A N 1
ATOM 769 C CA . GLY A 1 100 ? -10.957 7.312 3.581 1.00 95.62 100 GLY A CA 1
ATOM 770 C C . GLY A 1 100 ? -10.266 6.156 2.858 1.00 95.62 100 GLY A C 1
ATOM 771 O O . GLY A 1 100 ? -9.325 5.595 3.411 1.00 95.62 100 GLY A O 1
ATOM 772 N N . CYS A 1 101 ? -10.687 5.808 1.639 1.00 96.25 101 CYS A N 1
ATOM 773 C CA . CYS A 1 101 ? -10.057 4.764 0.842 1.00 96.25 101 CYS A CA 1
ATOM 774 C C . CYS A 1 101 ? -9.898 5.176 -0.621 1.00 96.25 101 CYS A C 1
ATOM 776 O O . CYS A 1 101 ? -10.604 6.048 -1.120 1.00 96.25 101 CYS A O 1
ATOM 778 N N . ALA A 1 102 ? -8.966 4.530 -1.313 1.00 96.88 102 ALA A N 1
ATOM 779 C CA . ALA A 1 102 ? -8.794 4.675 -2.750 1.00 96.88 102 ALA A CA 1
ATOM 780 C C . ALA A 1 102 ? -8.258 3.376 -3.354 1.00 96.88 102 ALA A C 1
ATOM 782 O O . ALA A 1 102 ? -7.569 2.606 -2.684 1.00 96.88 102 ALA A O 1
ATOM 783 N N . ILE A 1 103 ? -8.574 3.139 -4.624 1.00 97.06 103 ILE A N 1
ATOM 784 C CA . ILE A 1 103 ? -8.048 2.007 -5.387 1.00 97.06 103 ILE A CA 1
ATOM 785 C C . ILE A 1 103 ? -6.673 2.377 -5.938 1.00 97.06 103 ILE A C 1
ATOM 787 O O . ILE A 1 103 ? -6.534 3.400 -6.607 1.00 97.06 103 ILE A O 1
ATOM 791 N N . MET A 1 104 ? -5.662 1.559 -5.648 1.00 97.81 104 MET A N 1
ATOM 792 C CA . MET A 1 104 ? -4.330 1.705 -6.231 1.00 97.81 104 MET A CA 1
ATOM 793 C C . MET A 1 104 ? -4.253 1.012 -7.598 1.00 97.81 104 MET A C 1
ATOM 795 O O . MET A 1 104 ? -4.760 -0.094 -7.770 1.00 97.81 104 MET A O 1
ATOM 799 N N . GLY A 1 105 ? -3.533 1.622 -8.542 1.00 97.25 105 GLY A N 1
ATOM 800 C CA . GLY A 1 105 ? -3.219 1.018 -9.839 1.00 97.25 105 GLY A CA 1
ATOM 801 C C . GLY A 1 105 ? -4.141 1.477 -10.967 1.00 97.25 105 GLY A C 1
ATOM 802 O O . GLY A 1 105 ? -4.586 2.623 -10.975 1.00 97.25 105 GLY A O 1
ATOM 803 N N . MET A 1 106 ? -4.405 0.597 -11.935 1.00 96.94 106 MET A N 1
ATOM 804 C CA . MET A 1 106 ? -5.095 0.939 -13.190 1.00 96.94 106 MET A CA 1
ATOM 805 C C . MET A 1 106 ? -6.497 1.528 -12.973 1.00 96.94 106 MET A C 1
ATOM 807 O O . MET A 1 106 ? -6.922 2.419 -13.701 1.00 96.94 106 MET A O 1
ATOM 811 N N . HIS A 1 107 ? -7.204 1.057 -11.946 1.00 96.38 107 HIS A N 1
ATOM 812 C CA . HIS A 1 107 ? -8.574 1.478 -11.632 1.00 96.38 107 HIS A CA 1
ATOM 813 C C . HIS A 1 107 ? -8.636 2.648 -10.638 1.00 96.38 107 HIS A C 1
ATOM 815 O O . HIS A 1 107 ? -9.688 2.905 -10.050 1.00 96.38 107 HIS A O 1
ATOM 821 N N . ALA A 1 108 ? -7.521 3.352 -10.410 1.00 96.00 108 ALA A N 1
ATOM 822 C CA . ALA A 1 108 ? -7.498 4.545 -9.571 1.00 96.00 108 ALA A CA 1
ATOM 823 C C . ALA A 1 108 ? -8.419 5.633 -10.146 1.00 96.00 108 ALA A C 1
ATOM 825 O O . ALA A 1 108 ? -8.340 5.997 -11.320 1.00 96.00 108 ALA A O 1
ATOM 826 N N . GLN A 1 109 ? -9.299 6.170 -9.304 1.00 92.81 109 GLN A N 1
ATOM 827 C CA . GLN A 1 109 ? -10.283 7.174 -9.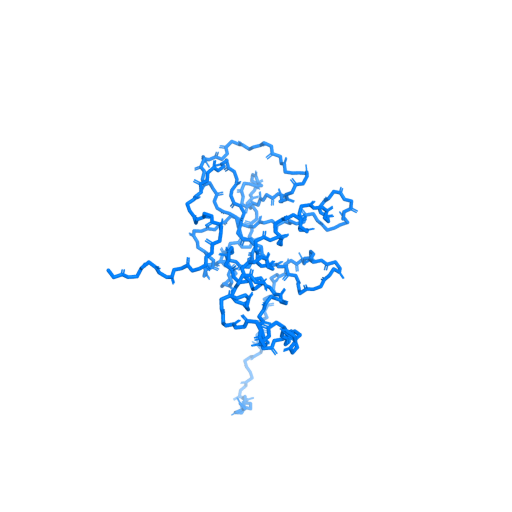703 1.00 92.81 109 GLN A CA 1
ATOM 828 C C . GLN A 1 109 ? -9.841 8.578 -9.299 1.00 92.81 109 GLN A C 1
ATOM 830 O O . GLN A 1 109 ? -9.153 8.778 -8.296 1.00 92.81 109 GLN A O 1
ATOM 835 N N . LYS A 1 110 ? -10.287 9.577 -10.065 1.00 89.50 110 LYS A N 1
ATOM 836 C CA . LYS A 1 110 ? -10.121 10.981 -9.688 1.00 89.50 110 LYS A CA 1
ATOM 837 C C . LYS A 1 110 ? -10.909 11.256 -8.407 1.00 89.50 110 LYS A C 1
ATOM 839 O O . LYS A 1 110 ? -12.052 10.830 -8.270 1.00 89.50 110 LYS A O 1
ATOM 844 N N . THR A 1 111 ? -10.310 12.006 -7.489 1.00 88.75 111 THR A N 1
ATOM 845 C CA . THR A 1 111 ? -10.954 12.413 -6.235 1.00 88.75 111 THR A CA 1
ATOM 846 C C . THR A 1 111 ? -10.819 13.920 -6.041 1.00 88.75 111 THR A C 1
ATOM 848 O O . THR A 1 111 ? -9.942 14.548 -6.633 1.00 88.75 111 THR A O 1
ATOM 851 N N . ASN A 1 112 ? -11.660 14.487 -5.177 1.00 90.06 112 ASN A N 1
ATOM 852 C CA . ASN A 1 112 ? -11.541 15.874 -4.714 1.00 90.06 112 ASN A CA 1
ATOM 853 C C . ASN A 1 112 ? -10.671 15.982 -3.448 1.00 90.06 112 ASN A C 1
ATOM 855 O O . ASN A 1 112 ? -10.810 16.925 -2.671 1.00 90.06 112 ASN A O 1
ATOM 859 N N . LEU A 1 113 ? -9.828 14.979 -3.183 1.00 91.25 113 LEU A N 1
ATOM 860 C CA . LEU A 1 113 ? -8.920 15.011 -2.047 1.00 91.25 113 LEU A CA 1
ATOM 861 C C . LEU A 1 113 ? -7.785 16.015 -2.287 1.00 91.25 113 LEU A C 1
ATOM 863 O O . LEU A 1 113 ? -7.385 16.226 -3.434 1.00 91.25 113 LEU A O 1
ATOM 867 N N . PRO A 1 114 ? -7.228 16.605 -1.214 1.00 92.12 114 PRO A N 1
ATOM 868 C CA . PRO A 1 114 ? -6.032 17.426 -1.327 1.00 92.12 114 PRO A CA 1
ATOM 869 C C . PRO A 1 114 ? -4.885 16.641 -1.964 1.00 92.12 114 PRO A C 1
ATOM 871 O O . PRO A 1 114 ? -4.706 15.457 -1.654 1.00 92.12 114 PRO A O 1
ATOM 874 N N . ALA A 1 115 ? -4.094 17.317 -2.799 1.00 94.19 115 ALA A N 1
ATOM 875 C CA . ALA A 1 115 ? -2.864 16.752 -3.337 1.00 94.19 115 ALA A CA 1
ATOM 876 C C . ALA A 1 115 ? -1.935 16.278 -2.208 1.00 94.19 115 ALA A C 1
ATOM 878 O O . ALA A 1 115 ? -1.910 16.851 -1.116 1.00 94.19 115 ALA A O 1
ATOM 879 N N . GLY A 1 116 ? -1.212 15.193 -2.465 1.00 93.94 116 GLY A N 1
ATOM 880 C CA . GLY A 1 116 ? -0.375 14.514 -1.489 1.00 93.94 116 GLY A CA 1
ATOM 881 C C . GLY A 1 116 ? -1.125 13.723 -0.419 1.00 93.94 116 GLY A C 1
ATOM 882 O O . GLY A 1 116 ? -0.580 13.445 0.654 1.00 93.94 116 GLY A O 1
ATOM 883 N N . SER A 1 117 ? -2.384 13.355 -0.681 1.00 95.75 117 SER A N 1
ATOM 884 C CA . SER A 1 117 ? -3.131 12.461 0.203 1.00 95.75 117 SER A CA 1
ATOM 885 C C . SER A 1 117 ? -2.498 11.070 0.214 1.00 95.75 117 SER A C 1
ATOM 887 O O . SER A 1 117 ? -2.450 10.390 -0.808 1.00 95.75 117 SER A O 1
ATOM 889 N N . LYS A 1 118 ? -2.044 10.642 1.397 1.00 97.69 118 LYS A N 1
ATOM 890 C CA . LYS A 1 118 ? -1.315 9.384 1.595 1.00 97.69 118 LYS A CA 1
ATOM 891 C C . LYS A 1 118 ? -2.253 8.217 1.875 1.00 97.69 118 LYS A C 1
ATOM 893 O O . LYS A 1 118 ? -3.094 8.295 2.775 1.00 97.69 118 LYS A O 1
ATOM 898 N N . PHE A 1 119 ? -2.037 7.121 1.161 1.00 98.00 119 PHE A N 1
ATOM 899 C CA . PHE A 1 119 ? -2.754 5.861 1.304 1.00 98.00 119 PHE A CA 1
ATOM 900 C C . PHE A 1 119 ? -1.782 4.730 1.608 1.00 98.00 119 PHE A C 1
ATOM 902 O O . PHE A 1 119 ? -0.715 4.627 1.008 1.00 98.00 119 PHE A O 1
ATOM 909 N N . PHE A 1 120 ? -2.171 3.853 2.524 1.00 98.00 120 PHE A N 1
ATOM 910 C CA . PHE A 1 120 ? -1.380 2.696 2.923 1.00 98.00 120 PHE A CA 1
ATOM 911 C C . PHE A 1 120 ? -2.143 1.407 2.638 1.00 98.00 120 PHE A C 1
ATOM 913 O O . PHE A 1 120 ? -3.365 1.342 2.769 1.00 98.00 120 PHE A O 1
ATOM 920 N N . ILE A 1 121 ? -1.398 0.387 2.230 1.00 97.38 121 ILE A N 1
ATOM 921 C CA . ILE A 1 121 ? -1.881 -0.956 1.909 1.00 97.38 121 ILE A CA 1
ATOM 922 C C . ILE A 1 121 ? -0.760 -1.946 2.231 1.00 97.38 121 ILE A C 1
ATOM 924 O O . ILE A 1 121 ? 0.414 -1.591 2.114 1.00 97.38 121 ILE A O 1
ATOM 928 N N . MET A 1 122 ? -1.087 -3.171 2.641 1.00 97.00 122 MET A N 1
ATOM 929 C CA . MET A 1 122 ? -0.094 -4.254 2.690 1.00 97.00 122 MET A CA 1
ATOM 930 C C . MET A 1 122 ? -0.297 -5.178 1.500 1.00 97.00 122 MET A C 1
ATOM 932 O O . MET A 1 122 ? -1.427 -5.476 1.115 1.00 97.00 122 MET A O 1
ATOM 936 N N . THR A 1 123 ? 0.803 -5.659 0.941 1.00 97.75 123 THR A N 1
ATOM 937 C CA . THR A 1 123 ? 0.793 -6.651 -0.133 1.00 97.75 123 THR A CA 1
ATOM 938 C C . THR A 1 123 ? 1.570 -7.888 0.303 1.00 97.75 123 THR A C 1
ATOM 940 O O . THR A 1 123 ? 2.277 -7.888 1.307 1.00 97.75 123 THR A O 1
ATOM 943 N N . GLY A 1 124 ? 1.366 -8.992 -0.401 1.00 96.56 124 GLY A N 1
ATOM 944 C CA . GLY A 1 124 ? 2.067 -10.242 -0.177 1.00 96.56 124 GLY A CA 1
ATOM 945 C C . GLY A 1 124 ? 3.461 -10.258 -0.793 1.00 96.56 124 GLY A C 1
ATOM 946 O O . GLY A 1 124 ? 3.802 -9.443 -1.652 1.00 96.56 124 GLY A O 1
ATOM 947 N N . ARG A 1 125 ? 4.233 -11.261 -0.372 1.00 94.81 125 ARG A N 1
ATOM 948 C CA . ARG A 1 125 ? 5.541 -11.616 -0.930 1.00 94.81 125 ARG A CA 1
ATOM 949 C C . ARG A 1 125 ? 5.458 -11.963 -2.416 1.00 94.81 125 ARG A C 1
ATOM 951 O O . ARG A 1 125 ? 6.154 -11.351 -3.230 1.00 94.81 125 ARG A O 1
ATOM 958 N N . ASP A 1 126 ? 4.554 -12.883 -2.740 1.00 92.69 126 ASP A N 1
ATOM 959 C CA . ASP A 1 126 ? 4.396 -13.515 -4.051 1.00 92.69 126 ASP A CA 1
ATOM 960 C C . ASP A 1 126 ? 3.048 -13.182 -4.696 1.00 92.69 126 ASP A C 1
ATOM 962 O O . ASP A 1 126 ? 2.107 -12.769 -4.013 1.00 92.69 126 ASP A O 1
ATOM 966 N N . ALA A 1 127 ? 2.969 -13.367 -6.016 1.00 93.25 127 ALA A N 1
ATOM 967 C CA . ALA A 1 127 ? 1.738 -13.177 -6.770 1.00 93.25 127 ALA A CA 1
ATOM 968 C C . ALA A 1 127 ? 0.704 -14.272 -6.410 1.00 93.25 127 ALA A C 1
ATOM 970 O O . ALA A 1 127 ? 1.085 -15.438 -6.287 1.00 93.25 127 ALA A O 1
ATOM 971 N N . PRO A 1 128 ? -0.596 -13.947 -6.276 1.00 95.88 128 PRO A N 1
ATOM 972 C CA . PRO A 1 128 ? -1.151 -12.598 -6.306 1.00 95.88 128 PRO A CA 1
ATOM 973 C C . PRO A 1 128 ? -0.721 -11.784 -5.074 1.00 95.88 128 PRO A C 1
ATOM 975 O O . PRO A 1 128 ? -0.935 -12.203 -3.929 1.00 95.88 128 PRO A O 1
ATOM 978 N N . TYR A 1 129 ? -0.126 -10.613 -5.315 1.00 97.06 129 TYR A N 1
ATOM 979 C CA . TYR A 1 129 ? 0.408 -9.748 -4.264 1.00 97.06 129 TYR A CA 1
ATOM 980 C C . TYR A 1 129 ? -0.713 -9.045 -3.504 1.00 97.06 129 TYR A C 1
ATOM 982 O O . TYR A 1 129 ? -0.541 -8.692 -2.340 1.00 97.06 129 TYR A O 1
ATOM 990 N N . CYS A 1 130 ? -1.867 -8.821 -4.128 1.00 97.12 130 CYS A N 1
ATOM 991 C CA . CYS A 1 130 ? -2.969 -8.136 -3.470 1.00 97.12 130 CYS A CA 1
ATOM 992 C C . CYS A 1 130 ? -3.427 -8.882 -2.205 1.00 97.12 130 CYS A C 1
ATOM 994 O O . CYS A 1 130 ? -3.548 -10.112 -2.175 1.00 97.12 130 CYS A O 1
ATOM 996 N N . ARG A 1 131 ? -3.703 -8.124 -1.140 1.00 95.12 131 ARG A N 1
ATOM 997 C CA . ARG A 1 131 ? -4.276 -8.626 0.114 1.00 95.12 131 ARG A CA 1
ATOM 998 C C . ARG A 1 131 ? -5.546 -7.852 0.447 1.00 95.12 131 ARG A C 1
ATOM 1000 O O . ARG A 1 131 ? -5.716 -6.704 0.044 1.00 95.12 131 ARG A O 1
ATOM 1007 N N . ARG A 1 132 ? -6.448 -8.502 1.183 1.00 92.44 132 ARG A N 1
ATOM 1008 C CA . ARG A 1 132 ? -7.650 -7.875 1.741 1.00 92.44 132 ARG A CA 1
ATOM 1009 C C . ARG A 1 132 ? -7.425 -7.607 3.220 1.00 92.44 132 ARG A C 1
ATOM 1011 O O . ARG A 1 132 ? -6.958 -8.483 3.944 1.00 92.44 132 ARG A O 1
ATOM 1018 N N . HIS A 1 133 ? -7.770 -6.403 3.651 1.00 91.00 133 HIS A N 1
ATOM 1019 C CA . HIS A 1 133 ? -7.654 -5.997 5.042 1.00 91.00 133 HIS A CA 1
ATOM 1020 C C . HIS A 1 133 ? -8.967 -6.257 5.774 1.00 91.00 133 HIS A C 1
ATOM 1022 O O . HIS A 1 133 ? -10.030 -5.829 5.329 1.00 91.00 133 HIS A O 1
ATOM 1028 N N . TYR A 1 134 ? -8.880 -6.932 6.918 1.00 90.81 134 TYR A N 1
ATOM 1029 C CA . TYR A 1 134 ? -10.004 -7.187 7.813 1.00 90.81 134 TYR A CA 1
ATOM 1030 C C . TYR A 1 134 ? -9.685 -6.616 9.192 1.00 90.81 134 TYR A C 1
ATOM 1032 O O . TYR A 1 134 ? -8.554 -6.724 9.664 1.00 90.81 134 TYR A O 1
ATOM 1040 N N . ARG A 1 135 ? -10.690 -6.032 9.849 1.00 88.44 135 ARG A N 1
ATOM 1041 C CA . ARG A 1 135 ? -10.611 -5.630 11.254 1.00 88.44 135 ARG A CA 1
ATOM 1042 C C . ARG A 1 135 ? -11.454 -6.588 12.075 1.00 88.44 135 ARG A C 1
ATOM 1044 O O . ARG A 1 135 ? -12.669 -6.631 11.901 1.00 88.44 135 ARG A O 1
ATOM 1051 N N . VAL A 1 136 ? -10.806 -7.326 12.966 1.00 89.00 136 VAL A N 1
ATOM 1052 C CA . VAL A 1 136 ? -11.467 -8.245 13.895 1.00 89.00 136 VAL A CA 1
ATOM 1053 C C . VAL A 1 136 ? -11.492 -7.599 15.277 1.00 89.00 136 VAL A C 1
ATOM 1055 O O . VAL A 1 136 ? -10.471 -7.102 15.748 1.00 89.00 136 VAL A O 1
ATOM 1058 N N . THR A 1 137 ? -12.660 -7.586 15.913 1.00 87.50 137 THR A N 1
ATOM 1059 C CA . THR A 1 137 ? -12.842 -7.157 17.305 1.00 87.50 137 THR A CA 1
ATOM 1060 C C . THR A 1 137 ? -13.265 -8.381 18.101 1.00 87.50 137 THR A C 1
ATOM 1062 O O . THR A 1 137 ? -14.199 -9.072 17.699 1.00 87.50 137 THR A O 1
ATOM 1065 N N . MET A 1 138 ? -12.542 -8.681 19.177 1.00 90.38 138 MET A N 1
ATOM 1066 C CA . MET A 1 138 ? -12.799 -9.835 20.034 1.00 90.38 138 MET A CA 1
ATOM 1067 C C . MET A 1 138 ? -13.095 -9.336 21.444 1.00 90.38 138 MET A C 1
ATOM 1069 O O . MET A 1 138 ? -12.236 -8.711 22.064 1.00 90.38 138 MET A O 1
ATOM 1073 N N . ASP A 1 139 ? -14.290 -9.633 21.943 1.00 91.75 139 ASP A N 1
ATOM 1074 C CA . ASP A 1 139 ? -14.643 -9.404 23.339 1.00 91.75 139 ASP A CA 1
ATOM 1075 C C . ASP A 1 139 ? -14.318 -10.669 24.132 1.00 91.75 139 ASP A C 1
ATOM 1077 O O . ASP A 1 139 ? -14.950 -11.714 23.968 1.00 91.75 139 ASP A O 1
ATOM 1081 N N . LEU A 1 140 ? -13.284 -10.590 24.969 1.00 89.44 140 LEU A N 1
ATOM 1082 C CA . LEU A 1 140 ? -12.885 -11.710 25.814 1.00 89.44 140 LEU A CA 1
ATOM 1083 C C . LEU A 1 140 ? -13.846 -11.847 26.998 1.00 89.44 140 LEU A C 1
ATOM 1085 O O . LEU A 1 140 ? -14.264 -10.856 27.607 1.00 89.44 140 LEU A O 1
ATOM 1089 N N . ALA A 1 141 ? -14.159 -13.091 27.361 1.00 86.62 141 ALA A N 1
ATOM 1090 C CA . ALA A 1 141 ? -14.880 -13.373 28.593 1.00 86.62 141 ALA A CA 1
ATOM 1091 C C . ALA A 1 141 ? -14.073 -12.877 29.806 1.00 86.62 141 ALA A C 1
ATOM 1093 O O . ALA A 1 141 ? -12.843 -12.922 29.810 1.00 86.62 141 ALA A O 1
ATOM 1094 N N . LYS A 1 142 ? -14.770 -12.445 30.862 1.00 83.50 142 LYS A N 1
ATOM 1095 C CA . LYS A 1 142 ? -14.170 -12.084 32.157 1.00 83.50 142 LYS A CA 1
ATOM 1096 C C . LYS A 1 142 ? -14.508 -13.149 33.206 1.00 83.50 142 LYS A C 1
ATOM 1098 O O . LYS A 1 142 ? -15.376 -12.906 34.047 1.00 83.50 142 LYS A O 1
ATOM 1103 N N . PRO A 1 143 ? -13.916 -14.353 33.135 1.00 87.81 143 PRO A N 1
ATOM 1104 C CA . PRO A 1 143 ? -14.208 -15.397 34.102 1.00 87.81 143 PRO A CA 1
ATOM 1105 C C . PRO A 1 143 ? -13.634 -15.037 35.487 1.00 87.81 143 PRO A C 1
ATOM 1107 O O . PRO A 1 143 ? -12.590 -14.389 35.567 1.00 87.81 143 PRO A O 1
ATOM 1110 N N . PRO A 1 144 ? -14.255 -15.500 36.591 1.00 83.56 144 PRO A N 1
ATOM 1111 C CA . PRO A 1 144 ? -13.733 -15.305 37.950 1.00 83.56 144 PRO A CA 1
ATOM 1112 C C . PRO A 1 144 ? -12.345 -15.922 38.179 1.00 83.56 144 PRO A C 1
ATOM 1114 O O . PRO A 1 144 ? -11.621 -15.510 39.080 1.00 83.56 144 PRO A O 1
ATOM 1117 N N . LYS A 1 145 ? -11.981 -16.925 37.373 1.00 84.44 145 LYS A N 1
ATOM 1118 C CA . LYS A 1 145 ? -10.640 -17.503 37.288 1.00 84.44 145 LYS A CA 1
ATOM 1119 C C . LYS A 1 145 ? -10.199 -17.438 35.831 1.00 84.44 145 LYS A C 1
ATOM 1121 O O . LYS A 1 145 ? -10.802 -18.102 34.992 1.00 84.44 145 LYS A O 1
ATOM 1126 N N 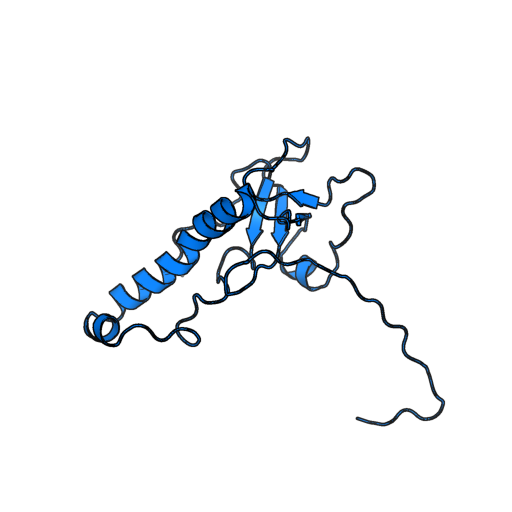. ALA A 1 146 ? -9.183 -16.635 35.543 1.00 81.56 146 ALA A N 1
ATOM 1127 C CA . ALA A 1 146 ? -8.467 -16.677 34.276 1.00 81.56 146 ALA A CA 1
ATOM 1128 C C . ALA A 1 146 ? -7.212 -17.537 34.454 1.00 81.56 146 ALA A C 1
ATOM 1130 O O . ALA A 1 146 ? -6.575 -17.493 35.509 1.00 81.56 146 ALA A O 1
ATOM 1131 N N . GLU A 1 147 ? -6.876 -18.335 33.444 1.00 77.44 147 GLU A N 1
ATOM 1132 C CA . GLU A 1 147 ? -5.577 -19.002 33.397 1.00 77.44 147 GLU A CA 1
ATOM 1133 C C . GLU A 1 147 ? -4.468 -17.957 33.204 1.00 77.44 147 GLU A C 1
ATOM 1135 O O . GLU A 1 147 ? -4.681 -16.936 32.555 1.00 77.44 147 GLU A O 1
ATOM 1140 N N . ALA A 1 148 ? -3.303 -18.192 33.811 1.00 74.44 148 ALA A N 1
ATOM 1141 C CA . ALA A 1 148 ? -2.211 -17.218 33.904 1.00 74.44 148 ALA A CA 1
ATOM 1142 C C . ALA A 1 148 ? -1.172 -17.338 32.771 1.00 74.44 148 ALA A C 1
ATOM 1144 O O . ALA A 1 148 ? -0.003 -17.029 32.998 1.00 74.44 148 ALA A O 1
ATOM 1145 N N . TRP A 1 149 ? -1.571 -17.864 31.612 1.00 69.31 149 TRP A N 1
ATOM 1146 C CA . TRP A 1 149 ? -0.660 -18.076 30.484 1.00 69.31 149 TRP A CA 1
ATOM 1147 C C . TRP A 1 149 ? -0.132 -16.765 29.892 1.00 69.31 149 TRP A C 1
ATOM 1149 O O . TRP A 1 149 ? -0.847 -15.737 29.944 1.00 69.31 149 TRP A O 1
#

Foldseek 3Di:
DDPPPLAPDDLFADFQEAECAVNLHQAAQLDCVNPPDPVVQVVVHPVSVSVSSNCVSVCVLVVLQVCCPDPPFQQKWFFDPGVVCVVVVVGVDCDPVSVRIFGPHPPTDDDPHGGRGYTYDYFYNDPVGHDDDDDDDDDDDDDPDDDPD

Secondary structure (DSSP, 8-state):
-------SS--S--SSEEEEEGGGSSPTT--TTTSPPPHHHHHH-HHHHHHHHHHHHHHHHHHHHHHHHH-SS--EEEE-S-HHHHHTTTT----TTSTTEEE-STTPPP--SPTTEEEEE-B-SSSS-B-------------SS----

Sequence (149 aa):
NSIFLLGYGMVEPCGHLDFYPNNGKEQPGCDISENPLPLTLVREGIEEASRVLLACNHVRAIKLFTESINSPCPYLGHRCPSYQHFIQGKCFNCGQNGTGCAIMGMHAQKTNLPAGSKFFIMTGRDAPYCRRHYRVTMDLAKPPKAEAW

Radius of gyration: 19.03 Å; chains: 1; bounding box: 51×36×52 Å

InterPro domains:
  IPR000734 Triacylglycerol lipase family [PTHR11610] (7-142)
  IPR013818 Lipase [PF00151] (4-129)
  IPR029058 Alpha/Beta hydrolase fold [G3DSA:3.40.50.1820] (1-131)
  IPR029058 Alpha/Beta hydrolase fold [SSF53474] (5-130)